Protein AF-A0A9X1PK17-F1 (afdb_monomer_lite)

Structure (mmCIF, N/CA/C/O backbone):
data_AF-A0A9X1PK17-F1
#
_entry.id   AF-A0A9X1PK17-F1
#
loop_
_atom_site.group_PDB
_atom_site.id
_atom_site.type_symbol
_atom_site.label_atom_id
_atom_site.label_alt_id
_atom_site.label_comp_id
_atom_site.label_asym_id
_atom_site.label_entity_id
_atom_site.label_seq_id
_atom_site.pdbx_PDB_ins_code
_atom_site.Cartn_x
_atom_site.Cartn_y
_atom_site.Cartn_z
_atom_site.occupancy
_atom_site.B_iso_or_equiv
_atom_site.auth_seq_id
_atom_site.auth_comp_id
_atom_site.auth_asym_id
_atom_site.auth_atom_id
_atom_site.pdbx_PDB_model_num
ATOM 1 N N . MET A 1 1 ? 54.484 -12.522 -67.555 1.00 38.59 1 MET A N 1
ATOM 2 C CA . MET A 1 1 ? 54.908 -11.445 -66.634 1.00 38.59 1 MET A CA 1
ATOM 3 C C . MET A 1 1 ? 53.703 -10.546 -66.376 1.00 38.59 1 MET A C 1
ATOM 5 O O . MET A 1 1 ? 53.163 -10.014 -67.332 1.00 38.59 1 MET A O 1
ATOM 9 N N . ARG A 1 2 ? 53.294 -10.435 -65.102 1.00 41.44 2 ARG A N 1
ATOM 10 C CA . ARG A 1 2 ? 52.302 -9.495 -64.529 1.00 41.44 2 ARG A CA 1
ATOM 11 C C . ARG A 1 2 ? 50.810 -9.744 -64.820 1.00 41.44 2 ARG A C 1
ATOM 13 O O . ARG A 1 2 ? 50.154 -9.023 -65.558 1.00 41.44 2 ARG A O 1
ATOM 20 N N . LEU A 1 3 ? 50.282 -10.727 -64.084 1.00 48.97 3 LEU A N 1
ATOM 21 C CA . LEU A 1 3 ? 49.018 -10.599 -63.343 1.00 48.97 3 LEU A CA 1
ATOM 22 C C . LEU A 1 3 ? 49.024 -9.281 -62.551 1.00 48.97 3 LEU A C 1
ATOM 24 O O . LEU A 1 3 ? 50.056 -8.990 -61.959 1.00 48.97 3 LEU A O 1
ATOM 28 N N . LEU A 1 4 ? 47.924 -8.522 -62.540 1.00 49.31 4 LEU A N 1
ATOM 29 C CA . LEU A 1 4 ? 47.438 -7.644 -61.452 1.00 49.31 4 LEU A CA 1
ATOM 30 C C . LEU A 1 4 ? 46.538 -6.549 -62.045 1.00 49.31 4 LEU A C 1
ATOM 32 O O . LEU A 1 4 ? 47.044 -5.572 -62.587 1.00 49.31 4 LEU A O 1
ATOM 36 N N . ARG A 1 5 ? 45.214 -6.699 -61.903 1.00 49.44 5 ARG A N 1
ATOM 37 C CA . ARG A 1 5 ? 44.233 -5.601 -61.729 1.00 49.44 5 ARG A CA 1
ATOM 38 C C . ARG A 1 5 ? 42.817 -6.171 -61.565 1.00 49.44 5 ARG A C 1
ATOM 40 O O . ARG A 1 5 ? 41.899 -5.854 -62.303 1.00 49.44 5 ARG A O 1
ATOM 47 N N . SER A 1 6 ? 42.643 -7.044 -60.578 1.00 51.50 6 SER A N 1
ATOM 48 C CA . SER A 1 6 ? 41.323 -7.396 -60.050 1.00 51.50 6 SER A CA 1
ATOM 49 C C . SER A 1 6 ? 41.447 -7.405 -58.534 1.00 51.50 6 SER A C 1
ATOM 51 O O . SER A 1 6 ? 41.879 -8.383 -57.939 1.00 51.50 6 SER A O 1
ATOM 53 N N . GLY A 1 7 ? 41.254 -6.240 -57.920 1.00 50.56 7 GLY A N 1
ATOM 54 C CA . GLY A 1 7 ? 41.521 -6.062 -56.491 1.00 50.56 7 GLY A CA 1
ATOM 55 C C . GLY A 1 7 ? 40.975 -4.769 -55.903 1.00 50.56 7 GLY A C 1
ATOM 56 O O . GLY A 1 7 ? 41.405 -4.372 -54.829 1.00 50.56 7 GLY A O 1
ATOM 57 N N . LEU A 1 8 ? 40.054 -4.092 -56.597 1.00 51.16 8 LEU A N 1
ATOM 58 C CA . LEU A 1 8 ? 39.498 -2.814 -56.146 1.00 51.16 8 LEU A CA 1
ATOM 59 C C . LEU A 1 8 ? 37.968 -2.847 -56.012 1.00 51.16 8 LEU A C 1
ATOM 61 O O . LEU A 1 8 ? 37.314 -1.843 -56.257 1.00 51.16 8 LEU A O 1
ATOM 65 N N . SER A 1 9 ? 37.384 -4.002 -55.673 1.00 54.53 9 SER A N 1
ATOM 66 C CA . SER A 1 9 ? 35.919 -4.120 -55.553 1.00 54.53 9 SER A CA 1
ATOM 67 C C . SER A 1 9 ? 35.414 -4.841 -54.301 1.00 54.53 9 SER A C 1
ATOM 69 O O . SER A 1 9 ? 34.212 -4.834 -54.064 1.00 54.53 9 SER A O 1
ATOM 71 N N . ILE A 1 10 ? 36.281 -5.442 -53.478 1.00 52.12 10 ILE A N 1
ATOM 72 C CA . ILE A 1 10 ? 35.832 -6.239 -52.317 1.00 52.12 10 ILE A CA 1
ATOM 73 C C . ILE A 1 10 ? 35.984 -5.463 -51.000 1.00 52.12 10 ILE A C 1
ATOM 75 O O . ILE A 1 10 ? 35.194 -5.641 -50.078 1.00 52.12 10 ILE A O 1
ATOM 79 N N . THR A 1 11 ? 36.925 -4.521 -50.919 1.00 51.84 11 THR A N 1
ATOM 80 C CA . THR A 1 11 ? 37.169 -3.738 -49.698 1.00 51.84 11 THR A CA 1
ATOM 81 C C . THR A 1 11 ? 36.087 -2.697 -49.405 1.00 51.84 11 THR A C 1
ATOM 83 O O . THR A 1 11 ? 35.891 -2.352 -48.247 1.00 51.84 11 THR A O 1
ATOM 86 N N . PHE A 1 12 ? 35.345 -2.227 -50.414 1.00 51.50 12 PHE A N 1
ATOM 87 C CA . PHE A 1 12 ? 34.280 -1.233 -50.215 1.00 51.50 12 PHE A CA 1
ATOM 88 C C . PHE A 1 12 ? 32.952 -1.860 -49.746 1.00 51.50 12 PHE A C 1
ATOM 90 O O . PHE A 1 12 ? 32.188 -1.227 -49.025 1.00 51.50 12 PHE A O 1
ATOM 97 N N . LEU A 1 13 ? 32.698 -3.129 -50.088 1.00 51.75 13 LEU A N 1
ATOM 98 C CA . LEU A 1 13 ? 31.483 -3.856 -49.691 1.00 51.75 13 LEU A CA 1
ATOM 99 C C . LEU A 1 13 ? 31.522 -4.362 -48.240 1.00 51.75 13 LEU A C 1
ATOM 101 O O . LEU A 1 13 ? 30.469 -4.530 -47.632 1.00 51.75 13 LEU A O 1
ATOM 105 N N . LEU A 1 14 ? 32.709 -4.552 -47.654 1.00 50.72 14 LEU A N 1
ATOM 106 C CA . LEU A 1 14 ? 32.841 -4.974 -46.252 1.00 50.72 14 LEU A CA 1
ATOM 107 C C . LEU A 1 14 ? 32.610 -3.846 -45.234 1.00 50.72 14 LEU A C 1
ATOM 109 O O . LEU A 1 14 ? 32.249 -4.129 -44.095 1.00 50.72 14 LEU A O 1
ATOM 113 N N . PHE A 1 15 ? 32.767 -2.578 -45.624 1.00 51.56 15 PHE A N 1
ATOM 114 C CA . PHE A 1 15 ? 32.555 -1.450 -44.707 1.00 51.56 15 PHE A CA 1
ATOM 115 C C . PHE A 1 15 ? 31.081 -1.046 -44.548 1.00 51.56 15 PHE A C 1
ATOM 117 O O . PHE A 1 15 ? 30.743 -0.364 -43.584 1.00 51.56 15 PHE A O 1
ATOM 124 N N . LEU A 1 16 ? 30.185 -1.494 -45.437 1.00 51.34 16 LEU A N 1
ATOM 125 C CA . LEU A 1 16 ? 28.765 -1.118 -45.401 1.00 51.34 16 LEU A CA 1
ATOM 126 C C . LEU A 1 16 ? 27.900 -2.012 -44.492 1.00 51.34 16 LEU A C 1
ATOM 128 O O . LEU A 1 16 ? 26.749 -1.682 -44.227 1.00 51.34 16 LEU A O 1
ATOM 132 N N . ALA A 1 17 ? 28.433 -3.133 -43.996 1.00 52.66 17 ALA A N 1
ATOM 133 C CA . ALA A 1 17 ? 27.668 -4.103 -43.205 1.00 52.66 17 ALA A CA 1
ATOM 134 C C . ALA A 1 17 ? 27.677 -3.838 -41.684 1.00 52.66 17 ALA A C 1
ATOM 136 O O . ALA A 1 17 ? 27.039 -4.572 -40.934 1.00 52.66 17 ALA A O 1
ATOM 137 N N . ILE A 1 18 ? 28.384 -2.805 -41.205 1.00 53.59 18 ILE A N 1
ATOM 138 C CA . ILE A 1 18 ? 28.581 -2.566 -39.759 1.00 53.59 18 ILE A CA 1
ATOM 139 C C . ILE A 1 18 ? 27.566 -1.552 -39.184 1.00 53.59 18 ILE A C 1
ATOM 141 O O . ILE A 1 18 ? 27.539 -1.308 -37.983 1.00 53.59 18 ILE A O 1
ATOM 145 N N . THR A 1 19 ? 26.673 -0.971 -39.992 1.00 52.75 19 THR A N 1
ATOM 146 C CA . THR A 1 19 ? 25.822 0.155 -39.548 1.00 52.75 19 THR A CA 1
ATOM 147 C C . THR A 1 19 ? 24.405 -0.209 -39.087 1.00 52.75 19 THR A C 1
ATOM 149 O O . THR A 1 19 ? 23.647 0.698 -38.761 1.00 52.75 19 THR A O 1
ATOM 152 N N . ILE A 1 20 ? 24.021 -1.492 -38.998 1.00 53.62 20 ILE A N 1
ATOM 153 C CA . ILE A 1 20 ? 22.619 -1.881 -38.702 1.00 53.62 20 ILE A CA 1
ATOM 154 C C . ILE A 1 20 ? 22.461 -2.772 -37.461 1.00 53.62 20 ILE A C 1
ATOM 156 O O . ILE A 1 20 ? 21.546 -3.584 -37.383 1.00 53.62 20 ILE A O 1
ATOM 160 N N . SER A 1 21 ? 23.313 -2.615 -36.446 1.00 51.59 21 SER A N 1
ATOM 161 C CA . SER A 1 21 ? 22.969 -3.094 -35.098 1.00 51.59 21 SER A CA 1
ATOM 162 C C . SER A 1 21 ? 22.536 -1.917 -34.229 1.00 51.59 21 SER A C 1
ATOM 164 O O . SER A 1 21 ? 23.127 -1.616 -33.194 1.00 51.59 21 SER A O 1
ATOM 166 N N . CYS A 1 22 ? 21.487 -1.219 -34.679 1.00 59.78 22 CYS A N 1
ATOM 167 C CA . CYS A 1 22 ? 20.660 -0.415 -33.790 1.00 59.78 22 CYS A CA 1
ATOM 168 C C . CYS A 1 22 ? 19.977 -1.385 -32.824 1.00 59.78 22 CYS A C 1
ATOM 170 O O . CYS A 1 22 ? 18.899 -1.908 -33.107 1.00 59.78 22 CYS A O 1
ATOM 172 N N . LYS A 1 23 ? 20.603 -1.645 -31.674 1.00 53.00 23 LYS A N 1
ATOM 173 C CA . LYS A 1 23 ? 19.838 -2.085 -30.511 1.00 53.00 23 LYS A CA 1
ATOM 174 C C . LYS A 1 23 ? 18.849 -0.958 -30.239 1.00 53.00 23 LYS A C 1
ATOM 176 O O . LYS A 1 23 ? 19.268 0.128 -29.859 1.00 53.00 23 LYS A O 1
ATOM 181 N N . LYS A 1 24 ? 17.569 -1.190 -30.544 1.00 50.91 24 LYS A N 1
ATOM 182 C CA . LYS A 1 24 ? 16.475 -0.310 -30.132 1.00 50.91 24 LYS A CA 1
ATOM 183 C C . LYS A 1 24 ? 16.677 -0.100 -28.631 1.00 50.91 24 LYS A C 1
ATOM 185 O O . LYS A 1 24 ? 16.678 -1.089 -27.894 1.00 50.91 24 LYS A O 1
ATOM 190 N N . ASP A 1 25 ? 16.964 1.131 -28.213 1.00 56.25 25 ASP A N 1
ATOM 191 C CA . ASP A 1 25 ? 17.042 1.454 -26.791 1.00 56.25 25 ASP A CA 1
ATOM 192 C C . ASP A 1 25 ? 15.774 0.908 -26.120 1.00 56.25 25 ASP A C 1
ATOM 194 O O . ASP A 1 25 ? 14.699 0.968 -26.738 1.00 56.25 25 ASP A O 1
ATOM 198 N N . PRO A 1 26 ? 15.873 0.299 -24.923 1.00 55.72 26 PRO A N 1
ATOM 199 C CA . PRO A 1 26 ? 14.695 -0.211 -24.242 1.00 55.72 26 PRO A CA 1
ATOM 200 C C . PRO A 1 26 ? 13.673 0.920 -24.157 1.00 55.72 26 PRO A C 1
ATOM 202 O O . PRO A 1 26 ? 13.995 2.022 -23.712 1.00 55.72 26 PRO A O 1
ATOM 205 N N . GLU A 1 27 ? 12.467 0.650 -24.655 1.00 59.00 27 GLU A N 1
ATOM 206 C CA . GLU A 1 27 ? 11.395 1.636 -24.719 1.00 59.00 27 GLU A CA 1
ATOM 207 C C . GLU A 1 27 ? 11.212 2.244 -23.314 1.00 59.00 27 GLU A C 1
ATOM 209 O O . GLU A 1 27 ? 11.103 1.496 -22.328 1.00 59.00 27 GLU A O 1
ATOM 214 N N . PRO A 1 28 ? 11.258 3.582 -23.181 1.00 57.41 28 PRO A N 1
ATOM 215 C CA . PRO A 1 28 ? 11.139 4.227 -21.883 1.00 57.41 28 PRO A CA 1
ATOM 216 C C . PRO A 1 28 ? 9.811 3.813 -21.242 1.00 57.41 28 PRO A C 1
ATOM 218 O O . PRO A 1 28 ? 8.757 3.923 -21.862 1.00 57.41 28 PRO A O 1
ATOM 221 N N . GLY A 1 29 ? 9.867 3.299 -20.011 1.00 60.84 29 GLY A N 1
ATOM 222 C CA . GLY A 1 29 ? 8.681 2.851 -19.274 1.00 60.84 29 GLY A CA 1
ATOM 223 C C . GLY A 1 29 ? 8.411 1.341 -19.269 1.00 60.84 29 GLY A C 1
ATOM 224 O O . GLY A 1 29 ? 7.549 0.906 -18.511 1.00 60.84 29 GLY A O 1
ATOM 225 N N . ILE A 1 30 ? 9.141 0.518 -20.037 1.00 70.50 30 ILE A N 1
ATOM 226 C CA . ILE A 1 30 ? 8.886 -0.941 -20.060 1.00 70.50 30 ILE A CA 1
ATOM 227 C C . ILE A 1 30 ? 9.223 -1.625 -18.728 1.00 70.50 30 ILE A C 1
ATOM 229 O O . ILE A 1 30 ? 8.528 -2.549 -18.334 1.00 70.50 30 ILE A O 1
ATOM 233 N N . ASN A 1 31 ? 10.262 -1.175 -18.021 1.00 84.19 31 ASN A N 1
ATOM 234 C CA . ASN A 1 31 ? 10.773 -1.854 -16.821 1.00 84.19 31 ASN A CA 1
ATOM 235 C C . ASN A 1 31 ? 10.532 -1.058 -15.526 1.00 84.19 31 ASN A C 1
ATOM 237 O O . ASN A 1 31 ? 11.318 -1.153 -14.582 1.00 84.19 31 ASN A O 1
ATOM 241 N N . CYS A 1 32 ? 9.496 -0.219 -15.483 1.00 87.44 32 CYS A N 1
ATOM 242 C CA . CYS A 1 32 ? 9.171 0.591 -14.310 1.00 87.44 32 CYS A CA 1
ATOM 243 C C . CYS A 1 32 ? 7.658 0.811 -14.157 1.00 87.44 32 CYS A C 1
ATOM 245 O O . CYS A 1 32 ? 6.863 0.454 -15.028 1.00 87.44 32 CYS A O 1
ATOM 247 N N . GLY A 1 33 ? 7.249 1.390 -13.028 1.00 89.75 33 GLY A N 1
ATOM 248 C CA . GLY A 1 33 ? 5.844 1.594 -12.698 1.00 89.75 33 GLY A CA 1
ATOM 249 C C . GLY A 1 33 ? 5.128 0.252 -12.560 1.00 89.75 33 GLY A C 1
ATOM 250 O O . GLY A 1 33 ? 5.633 -0.646 -11.897 1.00 89.75 33 GLY A O 1
ATOM 251 N N . CYS A 1 34 ? 3.976 0.096 -13.212 1.00 92.31 34 CYS A N 1
ATOM 252 C CA . CYS A 1 34 ? 3.196 -1.146 -13.152 1.00 92.31 34 CYS A CA 1
ATOM 253 C C . CYS A 1 34 ? 3.793 -2.323 -13.923 1.00 92.31 34 CYS A C 1
ATOM 255 O O . CYS A 1 34 ? 3.446 -3.465 -13.647 1.00 92.31 34 CYS A O 1
ATOM 257 N N . ASN A 1 35 ? 4.729 -2.048 -14.830 1.00 91.94 35 ASN A N 1
ATOM 258 C CA . ASN A 1 35 ? 5.516 -3.071 -15.514 1.00 91.94 35 ASN A CA 1
ATOM 259 C C . ASN A 1 35 ? 6.891 -3.267 -14.846 1.00 91.94 35 ASN A C 1
ATOM 261 O O . ASN A 1 35 ? 7.740 -3.998 -15.350 1.00 91.94 35 ASN A O 1
ATOM 265 N N . GLY A 1 36 ? 7.149 -2.568 -13.735 1.00 90.88 36 GLY A N 1
ATOM 266 C CA . GLY A 1 36 ? 8.405 -2.650 -13.005 1.00 90.88 36 GLY A CA 1
ATOM 267 C C . GLY A 1 36 ? 8.541 -3.961 -12.242 1.00 90.88 36 GLY A C 1
ATOM 268 O O . GLY A 1 36 ? 7.561 -4.519 -11.757 1.00 90.88 36 GLY A O 1
ATOM 269 N N . ALA A 1 37 ? 9.780 -4.424 -12.076 1.00 93.81 37 ALA A N 1
ATOM 270 C CA . ALA A 1 37 ? 10.054 -5.535 -11.174 1.00 93.81 37 ALA A CA 1
ATOM 271 C C . ALA A 1 37 ? 9.753 -5.128 -9.714 1.00 93.81 37 ALA A C 1
ATOM 273 O O . ALA A 1 37 ? 10.006 -3.967 -9.350 1.00 93.81 37 ALA A O 1
ATOM 274 N N . PRO A 1 38 ? 9.271 -6.056 -8.869 1.00 95.75 38 PRO A N 1
ATOM 275 C CA . PRO A 1 38 ? 9.189 -5.855 -7.427 1.00 95.75 38 PRO A CA 1
ATOM 276 C C . PRO A 1 38 ? 10.548 -5.474 -6.833 1.00 95.75 38 PRO A C 1
ATOM 278 O O . PRO A 1 38 ? 11.549 -6.132 -7.114 1.00 95.75 38 PRO A O 1
ATOM 281 N N . TYR A 1 39 ? 10.590 -4.442 -5.990 1.00 93.88 39 TYR A N 1
ATOM 282 C CA . TYR A 1 39 ? 11.787 -4.115 -5.196 1.00 93.88 39 TYR A CA 1
ATOM 283 C C . TYR A 1 39 ? 11.572 -4.271 -3.690 1.00 93.88 39 TYR A C 1
ATOM 285 O O . TYR A 1 39 ? 12.549 -4.342 -2.943 1.00 93.88 39 TYR A O 1
ATOM 293 N N . LYS A 1 40 ? 10.316 -4.320 -3.230 1.00 94.00 40 LYS A N 1
ATOM 294 C CA . LYS A 1 40 ? 9.981 -4.548 -1.824 1.00 94.00 40 LYS A CA 1
ATOM 295 C C . LYS A 1 40 ? 8.662 -5.298 -1.703 1.00 94.00 40 LYS A C 1
ATOM 297 O O . LYS A 1 40 ? 7.627 -4.794 -2.123 1.00 94.00 40 LYS A O 1
ATOM 302 N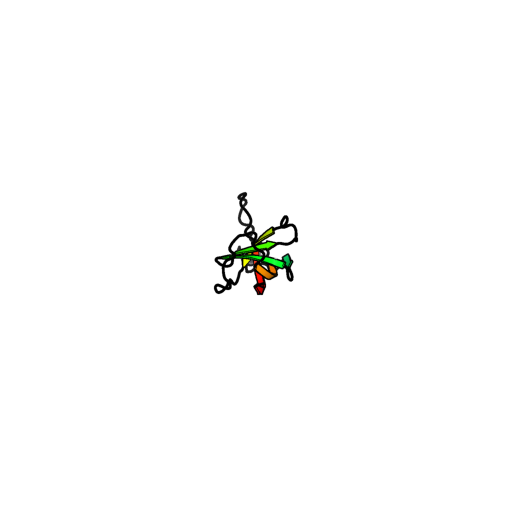 N . HIS A 1 41 ? 8.723 -6.468 -1.081 1.00 95.69 41 HIS A N 1
ATOM 303 C CA . HIS A 1 41 ? 7.549 -7.232 -0.682 1.00 95.69 41 HIS A CA 1
ATOM 304 C C . HIS A 1 41 ? 7.041 -6.749 0.681 1.00 95.69 41 HIS A C 1
ATOM 306 O O . HIS A 1 41 ? 7.842 -6.421 1.563 1.00 95.69 41 HIS A O 1
ATOM 312 N N . PHE A 1 42 ? 5.725 -6.726 0.869 1.00 93.69 42 PHE A N 1
ATOM 313 C CA . PHE A 1 42 ? 5.088 -6.458 2.153 1.00 93.69 42 PHE A CA 1
ATOM 314 C C . PHE A 1 42 ? 3.976 -7.472 2.422 1.00 93.69 42 PHE A C 1
ATOM 316 O O . PHE A 1 42 ? 3.196 -7.818 1.536 1.00 93.69 42 PHE A O 1
ATOM 323 N N . GLU A 1 43 ? 3.872 -7.915 3.673 1.00 95.62 43 GLU A N 1
ATOM 324 C CA . GLU A 1 43 ? 2.918 -8.943 4.082 1.00 95.62 43 GLU A CA 1
ATOM 325 C C . GLU A 1 43 ? 2.136 -8.498 5.317 1.00 95.62 43 GLU A C 1
ATOM 327 O O . GLU A 1 43 ? 2.710 -8.003 6.286 1.00 95.62 43 GLU A O 1
ATOM 332 N N . ASN A 1 44 ? 0.816 -8.695 5.276 1.00 94.88 44 ASN A N 1
ATOM 333 C CA . ASN A 1 44 ? -0.113 -8.373 6.359 1.00 94.88 44 ASN A CA 1
ATOM 334 C C . ASN A 1 44 ? 0.078 -6.964 6.960 1.00 94.88 44 ASN A C 1
ATOM 336 O O . ASN A 1 44 ? -0.089 -6.765 8.164 1.00 94.88 44 ASN A O 1
ATOM 340 N N . VAL A 1 45 ? 0.400 -5.980 6.118 1.00 94.56 45 VAL A N 1
ATOM 341 C CA . VAL A 1 45 ? 0.629 -4.597 6.548 1.00 94.56 45 VAL A CA 1
ATOM 342 C C . VAL A 1 45 ? -0.673 -3.821 6.604 1.00 94.56 45 VAL A C 1
ATOM 344 O O . VAL A 1 45 ? -1.560 -3.983 5.766 1.00 94.56 45 VAL A O 1
ATOM 347 N N . ASP A 1 46 ? -0.776 -2.937 7.585 1.00 96.12 46 ASP A N 1
ATOM 348 C CA . ASP A 1 46 ? -1.927 -2.056 7.710 1.00 96.12 46 ASP A CA 1
ATOM 349 C C . ASP A 1 46 ? -1.943 -1.011 6.601 1.00 96.12 46 ASP A C 1
ATOM 351 O O . ASP A 1 46 ? -0.897 -0.474 6.225 1.00 96.12 46 ASP A O 1
ATOM 355 N N . ALA A 1 47 ? -3.141 -0.648 6.146 1.00 95.94 47 ALA A N 1
ATOM 356 C CA . ALA A 1 47 ? -3.313 0.415 5.173 1.00 95.94 47 ALA A CA 1
ATOM 357 C C . ALA A 1 47 ? -4.610 1.218 5.331 1.00 95.94 47 ALA A C 1
ATOM 359 O O . ALA A 1 47 ? -5.608 0.748 5.885 1.00 95.94 47 ALA A O 1
ATOM 360 N N . SER A 1 48 ? -4.590 2.430 4.774 1.00 96.31 48 SER A N 1
ATOM 361 C CA . SER A 1 48 ? -5.776 3.240 4.466 1.00 96.31 48 SER A CA 1
ATOM 362 C C . SER A 1 48 ? -6.031 3.221 2.962 1.00 96.31 48 SER A C 1
ATOM 364 O O . SER A 1 48 ? -5.098 3.474 2.202 1.00 96.31 48 SER A O 1
ATOM 366 N N . HIS A 1 49 ? -7.279 3.037 2.521 1.00 96.50 49 HIS A N 1
ATOM 367 C CA . HIS A 1 49 ? -7.657 3.269 1.121 1.00 96.50 49 HIS A CA 1
ATOM 368 C C . HIS A 1 49 ? -8.107 4.724 0.954 1.00 96.50 49 HIS A C 1
ATOM 370 O O . HIS A 1 49 ? -9.105 5.148 1.533 1.00 96.50 49 HIS A O 1
ATOM 376 N N . VAL A 1 50 ? -7.381 5.516 0.169 1.00 94.50 50 VAL A N 1
ATOM 377 C CA . VAL A 1 50 ? -7.632 6.960 -0.007 1.00 94.50 50 VAL A CA 1
ATOM 378 C C . VAL A 1 50 ? -8.586 7.242 -1.182 1.00 94.50 50 VAL A C 1
ATOM 380 O O . VAL A 1 50 ? -9.056 8.373 -1.351 1.00 94.50 50 VAL A O 1
ATOM 383 N N . GLY A 1 51 ? -8.955 6.202 -1.934 1.00 92.94 51 GLY A N 1
ATOM 384 C CA . GLY A 1 51 ? -9.806 6.258 -3.122 1.00 92.94 51 GLY A CA 1
ATOM 385 C C . GLY A 1 51 ? -9.000 6.126 -4.413 1.00 92.94 51 GLY A C 1
ATOM 386 O O . GLY A 1 51 ? -7.795 6.374 -4.430 1.00 92.94 51 GLY A O 1
ATOM 387 N N . SER A 1 52 ? -9.667 5.738 -5.501 1.00 90.50 52 SER A N 1
ATOM 388 C CA . SER A 1 52 ? -9.063 5.583 -6.837 1.00 90.50 52 SER A CA 1
ATOM 389 C C . SER A 1 52 ? -7.808 4.698 -6.853 1.00 90.50 52 SER A C 1
ATOM 391 O O . SER A 1 52 ? -6.850 5.003 -7.558 1.00 90.50 52 SER A O 1
ATOM 393 N N . GLY A 1 53 ? -7.773 3.649 -6.023 1.00 93.00 53 GLY A N 1
ATOM 394 C CA . GLY A 1 53 ? -6.625 2.744 -5.927 1.00 93.00 53 GLY A CA 1
ATOM 395 C C . GLY A 1 53 ? -5.399 3.328 -5.219 1.00 93.00 53 GLY A C 1
ATOM 396 O O . GLY A 1 53 ? -4.326 2.737 -5.301 1.00 93.00 53 GLY A O 1
ATOM 397 N N . ASN A 1 54 ? -5.529 4.469 -4.535 1.00 94.56 54 ASN A N 1
ATOM 398 C CA . ASN A 1 54 ? -4.460 5.064 -3.734 1.00 94.56 54 ASN A CA 1
ATOM 399 C C . ASN A 1 54 ? -4.505 4.525 -2.306 1.00 94.56 54 ASN A C 1
ATOM 401 O O . ASN A 1 54 ? -5.573 4.490 -1.686 1.00 94.56 54 ASN A O 1
ATOM 405 N N . TYR A 1 55 ? -3.343 4.193 -1.755 1.00 95.25 55 TYR A N 1
ATOM 406 C CA . TYR A 1 55 ? -3.215 3.643 -0.414 1.00 95.25 55 TYR A CA 1
ATOM 407 C C . TYR A 1 55 ? -2.107 4.329 0.377 1.00 95.25 55 TYR A C 1
ATOM 409 O O . TYR A 1 55 ? -1.088 4.748 -0.172 1.00 95.25 55 TYR A O 1
ATOM 417 N N . VAL A 1 56 ? -2.321 4.413 1.688 1.00 94.88 56 VAL A N 1
ATOM 418 C CA . VAL A 1 56 ? -1.269 4.705 2.667 1.00 94.88 56 VAL A CA 1
ATOM 419 C C . VAL A 1 56 ? -0.936 3.400 3.361 1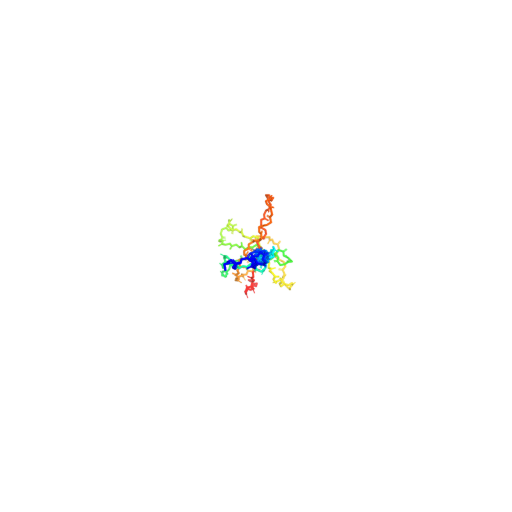.00 94.88 56 VAL A C 1
ATOM 421 O O . VAL A 1 56 ? -1.794 2.867 4.057 1.00 94.88 56 VAL A O 1
ATOM 424 N N . ILE A 1 57 ? 0.276 2.891 3.166 1.00 94.38 57 ILE A N 1
ATOM 425 C CA . ILE A 1 57 ? 0.775 1.670 3.802 1.00 94.38 57 ILE A CA 1
ATOM 426 C C . ILE A 1 57 ? 1.546 2.068 5.057 1.00 94.38 57 ILE A C 1
ATOM 428 O O . ILE A 1 57 ? 2.422 2.931 4.993 1.00 94.38 57 ILE A O 1
ATOM 432 N N . PHE A 1 58 ? 1.232 1.453 6.194 1.00 93.31 58 PHE A N 1
ATOM 433 C CA . PHE A 1 58 ? 1.917 1.696 7.462 1.00 93.31 58 PHE A CA 1
ATOM 434 C C . PHE A 1 58 ? 2.917 0.574 7.722 1.00 93.31 58 PHE A C 1
ATOM 436 O O . PHE A 1 58 ? 2.543 -0.511 8.165 1.00 93.31 58 PHE A O 1
ATOM 443 N N . GLU A 1 59 ? 4.195 0.845 7.469 1.00 83.44 59 GLU A N 1
ATOM 444 C CA . GLU A 1 59 ? 5.255 -0.159 7.629 1.00 83.44 59 GLU A CA 1
ATOM 445 C C . GLU A 1 59 ? 5.559 -0.456 9.101 1.00 83.44 59 GLU A C 1
ATOM 447 O O . GLU A 1 59 ? 6.039 -1.533 9.443 1.00 83.44 59 GLU A O 1
ATOM 452 N N . THR A 1 60 ? 5.264 0.503 9.980 1.00 78.94 60 THR A N 1
ATOM 453 C CA . THR A 1 60 ? 5.465 0.395 11.424 1.00 78.94 60 THR A CA 1
ATOM 454 C C . THR A 1 60 ? 4.178 0.701 12.198 1.00 78.94 60 THR A C 1
ATOM 456 O O . THR A 1 60 ? 3.259 1.394 11.731 1.00 78.94 60 THR A O 1
ATOM 459 N N . ALA A 1 61 ? 4.082 0.177 13.422 1.00 73.25 61 ALA A N 1
ATOM 460 C CA . ALA A 1 61 ? 2.917 0.373 14.289 1.00 73.25 61 ALA A CA 1
ATOM 461 C C . ALA A 1 61 ? 2.757 1.836 14.755 1.00 73.25 61 ALA A C 1
ATOM 463 O O . ALA A 1 61 ? 1.639 2.337 14.874 1.00 73.25 61 ALA A O 1
ATOM 464 N N . ASP A 1 62 ? 3.864 2.553 14.934 1.00 69.56 62 ASP A N 1
ATOM 465 C CA . ASP A 1 62 ? 3.939 3.937 15.423 1.00 69.56 62 ASP A CA 1
ATOM 466 C C . ASP A 1 62 ? 3.601 5.000 14.357 1.00 69.56 62 ASP A C 1
ATOM 468 O O . ASP A 1 62 ? 3.627 6.199 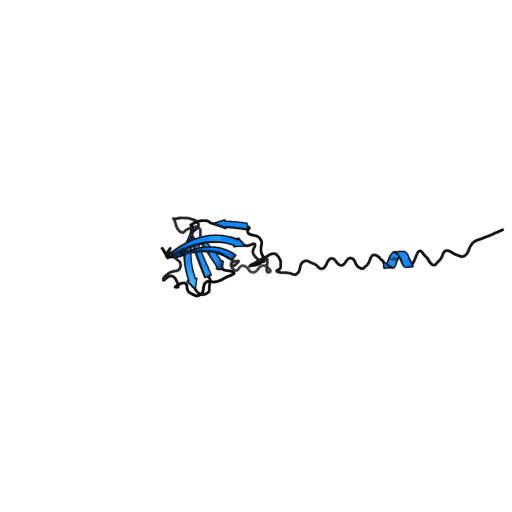14.625 1.00 69.56 62 ASP A O 1
ATOM 472 N N . THR A 1 63 ? 3.187 4.579 13.158 1.00 67.00 63 THR A N 1
ATOM 473 C CA . THR A 1 63 ? 2.750 5.440 12.043 1.00 67.00 63 THR A CA 1
ATOM 474 C C . THR A 1 63 ? 3.828 6.383 11.489 1.00 67.00 63 THR A C 1
ATOM 476 O O . THR A 1 63 ? 3.498 7.247 10.67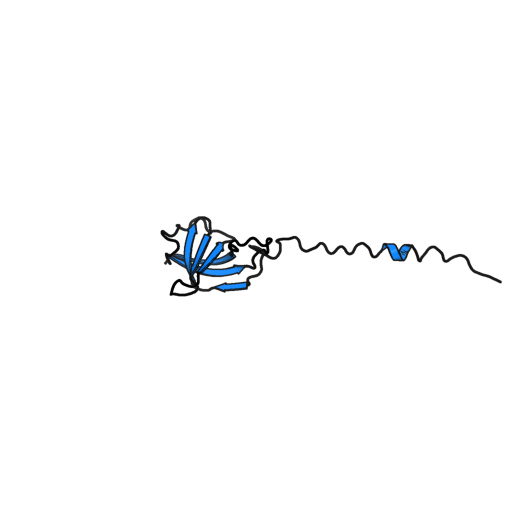8 1.00 67.00 63 THR A O 1
ATOM 479 N N . THR A 1 64 ? 5.086 6.259 11.908 1.00 71.19 64 THR A N 1
ATOM 480 C CA . THR A 1 64 ? 6.183 7.144 11.485 1.00 71.19 64 THR A CA 1
ATOM 481 C C . THR A 1 64 ? 6.697 6.783 10.093 1.00 71.19 64 THR A C 1
ATOM 483 O O . THR A 1 64 ? 6.941 7.685 9.293 1.00 71.19 64 THR A O 1
ATOM 486 N N . SER A 1 65 ? 6.774 5.489 9.763 1.00 82.56 65 SER A N 1
ATOM 487 C CA . SER A 1 65 ? 7.068 5.022 8.406 1.00 82.56 65 SER A CA 1
ATOM 488 C C . SER A 1 65 ? 5.776 4.758 7.636 1.00 82.56 65 SER A C 1
ATOM 490 O O . SER A 1 65 ? 4.974 3.892 8.010 1.00 82.56 65 SER A O 1
ATOM 492 N N . ARG A 1 66 ? 5.555 5.530 6.566 1.00 87.62 66 ARG A N 1
ATOM 493 C CA . ARG A 1 66 ? 4.416 5.362 5.662 1.00 87.62 66 ARG A CA 1
ATOM 494 C C . ARG A 1 66 ? 4.850 5.481 4.217 1.00 87.62 66 ARG A C 1
ATOM 496 O O . ARG A 1 66 ? 5.647 6.351 3.877 1.00 87.62 66 ARG A O 1
ATOM 503 N N . VAL A 1 67 ? 4.226 4.673 3.376 1.00 90.69 67 VAL A N 1
ATOM 504 C CA . VAL A 1 67 ? 4.393 4.723 1.928 1.00 90.69 67 VAL A CA 1
ATOM 505 C C . VAL A 1 67 ? 3.065 5.101 1.291 1.00 90.69 67 VAL A C 1
ATOM 507 O O . VAL A 1 67 ? 2.022 4.536 1.623 1.00 90.69 67 VAL A O 1
ATOM 510 N N . PHE A 1 68 ? 3.106 6.069 0.378 1.00 92.19 68 PHE A N 1
ATOM 511 C CA . PHE A 1 68 ? 1.985 6.369 -0.505 1.00 92.19 68 PHE A CA 1
ATOM 512 C C . PHE A 1 68 ? 2.177 5.591 -1.800 1.00 92.19 68 PHE A C 1
ATOM 514 O O . PHE A 1 68 ? 3.126 5.848 -2.540 1.00 92.19 68 PHE A O 1
ATOM 521 N N . ALA A 1 69 ? 1.269 4.657 -2.065 1.00 93.44 69 ALA A N 1
ATOM 522 C CA . ALA A 1 69 ? 1.340 3.792 -3.231 1.00 93.44 69 ALA A CA 1
ATOM 523 C C . ALA A 1 69 ? 0.009 3.750 -3.983 1.00 93.44 69 ALA A C 1
ATOM 525 O O . ALA A 1 69 ? -1.071 3.890 -3.400 1.00 93.44 69 ALA A O 1
ATOM 526 N N . VAL A 1 70 ? 0.091 3.528 -5.290 1.00 95.00 70 VAL A N 1
ATOM 527 C CA . VAL A 1 70 ? -1.062 3.365 -6.177 1.00 95.00 70 VAL A CA 1
ATOM 528 C C . VAL A 1 70 ? -1.067 1.949 -6.722 1.00 95.00 70 VAL A C 1
ATOM 530 O O . VAL A 1 70 ? -0.087 1.513 -7.331 1.00 95.00 70 VAL A O 1
ATOM 533 N N . ALA A 1 71 ? -2.176 1.243 -6.512 1.00 96.25 71 ALA A N 1
ATOM 534 C CA . ALA A 1 71 ? -2.389 -0.079 -7.078 1.00 96.25 71 ALA A CA 1
ATOM 535 C C . ALA A 1 71 ? -2.405 -0.003 -8.608 1.00 96.25 71 ALA A C 1
ATOM 537 O O . ALA A 1 71 ? -3.041 0.880 -9.186 1.00 96.25 71 ALA A O 1
ATOM 538 N N . CYS A 1 72 ? -1.712 -0.932 -9.253 1.00 95.19 72 CYS A N 1
ATOM 539 C CA . CYS A 1 72 ? -1.753 -1.082 -10.704 1.00 95.19 72 CYS A CA 1
ATOM 540 C C . CYS A 1 72 ? -3.115 -1.574 -11.182 1.00 95.19 72 CYS A C 1
ATOM 542 O O . CYS A 1 72 ? -3.663 -1.016 -12.129 1.00 95.19 72 CYS A O 1
ATOM 544 N N . ASP A 1 73 ? -3.694 -2.510 -10.434 1.00 93.94 73 ASP A N 1
ATOM 545 C CA . ASP A 1 73 ? -5.060 -2.981 -10.611 1.00 93.94 73 ASP A CA 1
ATOM 546 C C . ASP A 1 73 ? -5.889 -2.546 -9.401 1.00 93.94 73 ASP A C 1
ATOM 548 O O . ASP A 1 73 ? -5.854 -3.147 -8.325 1.00 93.94 73 ASP A O 1
ATOM 552 N N . ALA A 1 74 ? -6.586 -1.421 -9.547 1.00 88.38 74 ALA A N 1
ATOM 553 C CA . ALA A 1 74 ? -7.392 -0.858 -8.476 1.00 88.38 74 ALA A CA 1
ATOM 554 C C . ALA A 1 74 ? -8.737 -1.587 -8.355 1.00 88.38 74 ALA A C 1
ATOM 556 O O . ALA A 1 74 ? -9.563 -1.532 -9.267 1.00 88.38 74 ALA A O 1
ATOM 557 N N . ASP A 1 75 ? -9.002 -2.183 -7.193 1.00 87.25 75 ASP A N 1
ATOM 558 C CA . ASP A 1 75 ? -10.351 -2.618 -6.838 1.00 87.25 75 ASP A CA 1
ATOM 559 C C . ASP A 1 75 ? -11.220 -1.393 -6.507 1.00 87.25 75 ASP A C 1
ATOM 561 O O . ASP A 1 75 ? -11.056 -0.724 -5.482 1.00 87.25 75 ASP A O 1
ATOM 565 N N . THR A 1 76 ? -12.147 -1.082 -7.411 1.00 83.94 76 THR A N 1
ATOM 566 C CA . THR A 1 76 ? -13.044 0.076 -7.312 1.00 83.94 76 THR A CA 1
ATOM 567 C C . THR A 1 76 ? -14.211 -0.143 -6.348 1.00 83.94 76 THR A C 1
ATOM 569 O O . THR A 1 76 ? -14.938 0.806 -6.054 1.00 83.94 76 THR A O 1
ATOM 572 N N . THR A 1 77 ? -14.391 -1.359 -5.826 1.00 90.12 77 THR A N 1
ATOM 573 C CA . THR A 1 77 ? -15.476 -1.692 -4.889 1.00 90.12 77 THR A CA 1
ATOM 574 C C . THR A 1 77 ? -15.146 -1.329 -3.440 1.00 90.12 77 THR A C 1
ATOM 576 O O . THR A 1 77 ? -16.035 -1.256 -2.589 1.00 90.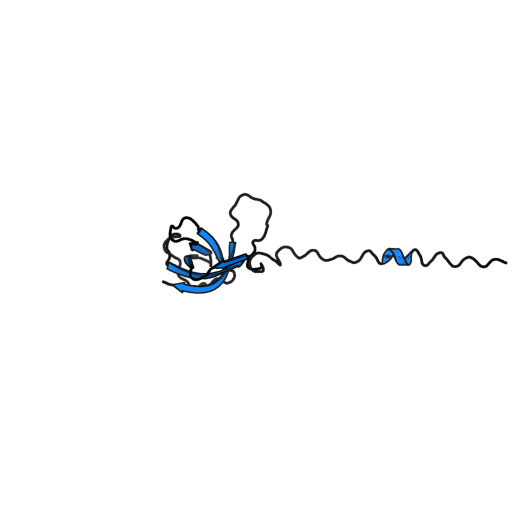12 77 THR A O 1
ATOM 579 N N . LEU A 1 78 ? -13.874 -1.057 -3.144 1.00 92.50 78 LEU A N 1
ATOM 580 C CA . LEU A 1 78 ? -13.411 -0.792 -1.790 1.00 92.50 78 LEU A CA 1
ATOM 581 C C . LEU A 1 78 ? -13.836 0.588 -1.301 1.00 92.50 78 LEU A C 1
ATOM 583 O O . LEU A 1 78 ? -13.555 1.622 -1.911 1.00 92.50 78 LEU A O 1
ATOM 587 N N . ALA A 1 79 ? -14.439 0.615 -0.114 1.00 95.19 79 ALA A N 1
ATOM 588 C CA . ALA A 1 79 ? -14.806 1.860 0.538 1.00 95.19 79 ALA A CA 1
ATOM 589 C C . ALA A 1 79 ? -13.557 2.689 0.871 1.00 95.19 79 ALA A C 1
ATOM 591 O O . ALA A 1 79 ? -12.544 2.177 1.353 1.00 95.19 79 ALA A O 1
ATOM 592 N N . LYS A 1 80 ? -13.633 3.996 0.644 1.00 96.69 80 LYS A N 1
ATOM 593 C CA . LYS A 1 80 ? -12.594 4.925 1.084 1.00 96.69 80 LYS A CA 1
ATOM 594 C C . LYS A 1 80 ? -12.549 4.976 2.617 1.00 96.69 80 LYS A C 1
ATOM 596 O O . LYS A 1 80 ? -13.589 5.075 3.268 1.00 96.69 80 LYS A O 1
ATOM 601 N N . SER A 1 81 ? -11.347 4.956 3.180 1.00 96.69 81 SER A N 1
ATOM 602 C CA . SER A 1 81 ? -11.097 5.182 4.602 1.00 96.69 81 SER A CA 1
ATOM 603 C C . SER A 1 81 ? -11.490 6.610 5.013 1.00 96.69 81 SER A C 1
ATOM 605 O O . SER A 1 81 ? -11.238 7.558 4.262 1.00 96.69 81 SER A O 1
ATOM 607 N N . PRO A 1 82 ? -12.053 6.820 6.218 1.00 95.44 82 PRO A N 1
ATOM 608 C CA . PRO A 1 82 ? -12.497 8.141 6.663 1.00 95.44 82 PRO A CA 1
ATOM 609 C C . PRO A 1 82 ? -11.331 9.116 6.887 1.00 95.44 82 PRO A C 1
ATOM 611 O O . PRO A 1 82 ? -11.517 10.328 6.782 1.00 95.44 82 PRO A O 1
ATOM 614 N N . LYS A 1 83 ? -10.127 8.609 7.190 1.00 94.44 83 LYS A N 1
ATOM 615 C CA . LYS A 1 83 ? -8.890 9.391 7.329 1.00 94.44 83 LYS A CA 1
ATOM 616 C C . LYS A 1 83 ? -7.718 8.638 6.698 1.00 94.44 83 LYS A C 1
ATOM 618 O O . LYS A 1 83 ? -7.707 7.413 6.669 1.00 94.44 83 LYS A O 1
ATOM 623 N N . THR A 1 84 ? -6.688 9.368 6.272 1.00 91.56 84 THR A N 1
ATOM 624 C CA . THR A 1 84 ? -5.421 8.797 5.765 1.00 91.56 84 THR A CA 1
ATOM 625 C C . THR A 1 84 ? -4.566 8.140 6.851 1.00 91.56 84 THR A C 1
ATOM 627 O O . THR A 1 84 ? -3.528 7.563 6.554 1.00 91.56 84 THR A O 1
ATOM 630 N N . THR A 1 85 ? -4.965 8.269 8.118 1.00 92.12 85 THR A N 1
ATOM 631 C CA . THR A 1 85 ? -4.357 7.603 9.276 1.00 92.12 85 THR A CA 1
ATOM 632 C C . THR A 1 85 ? -5.130 6.357 9.715 1.00 92.12 85 THR A C 1
ATOM 634 O O . THR A 1 85 ? -4.699 5.681 10.647 1.00 92.12 85 THR A O 1
ATOM 637 N N . SER A 1 86 ? -6.280 6.062 9.097 1.00 94.12 86 SER A N 1
ATOM 638 C CA . SER A 1 86 ? -7.126 4.928 9.475 1.00 94.12 86 SER A CA 1
ATOM 639 C C . SER A 1 86 ? -6.534 3.607 8.988 1.00 94.12 86 SER A C 1
ATOM 641 O O . SER A 1 86 ? -6.243 3.449 7.810 1.00 94.12 86 SER A O 1
ATOM 643 N N . ARG A 1 87 ? -6.389 2.620 9.866 1.00 94.00 87 ARG A N 1
ATOM 644 C CA . ARG A 1 87 ? -5.803 1.308 9.537 1.00 94.00 87 ARG A CA 1
ATOM 645 C C . ARG A 1 87 ? -6.897 0.287 9.203 1.00 94.00 87 ARG A C 1
ATOM 647 O O . ARG A 1 87 ? -6.960 -0.764 9.832 1.00 94.00 87 ARG A O 1
ATOM 654 N N . ASP A 1 88 ? -7.791 0.640 8.279 1.00 96.81 88 ASP A N 1
ATOM 655 C CA . ASP A 1 88 ? -9.027 -0.116 7.995 1.00 96.81 88 ASP A CA 1
ATOM 656 C C . ASP A 1 88 ? -8.799 -1.349 7.113 1.00 96.81 88 ASP A C 1
ATOM 658 O O . ASP A 1 88 ? -9.677 -2.205 7.008 1.00 96.81 88 ASP A O 1
ATOM 662 N N . TYR A 1 89 ? -7.642 -1.427 6.456 1.00 96.75 89 TYR A N 1
ATOM 663 C CA . TYR A 1 89 ? -7.291 -2.508 5.546 1.00 96.75 89 TYR A CA 1
ATOM 664 C C . TYR A 1 89 ? -5.998 -3.191 5.972 1.00 96.75 89 TYR A C 1
ATOM 666 O O . TYR A 1 89 ? -5.146 -2.592 6.629 1.00 96.75 89 TYR A O 1
ATOM 674 N N . VAL A 1 90 ? -5.859 -4.450 5.565 1.00 96.12 90 VAL A N 1
ATOM 675 C CA . VAL A 1 90 ? -4.615 -5.218 5.630 1.00 96.12 90 VAL A CA 1
ATOM 676 C C . VAL A 1 90 ? -4.257 -5.657 4.219 1.00 96.12 90 VAL A C 1
ATOM 678 O O . VAL A 1 90 ? -5.089 -6.270 3.543 1.00 96.12 90 VAL A O 1
ATOM 681 N N . LEU A 1 91 ? -3.037 -5.341 3.789 1.00 95.81 91 LEU A N 1
ATOM 682 C CA . LEU A 1 91 ? -2.531 -5.606 2.446 1.00 95.81 91 LEU A CA 1
ATOM 683 C C . LEU A 1 91 ? -1.391 -6.619 2.464 1.00 95.81 91 LEU A C 1
ATOM 685 O O . LEU A 1 91 ? -0.624 -6.722 3.419 1.00 95.81 91 LEU A O 1
ATOM 689 N N . THR A 1 92 ? -1.265 -7.355 1.371 1.00 96.19 92 THR A N 1
ATOM 690 C CA . THR A 1 92 ? -0.080 -8.140 1.012 1.00 96.19 92 THR A CA 1
ATOM 691 C C . THR A 1 92 ? 0.186 -7.928 -0.467 1.00 96.19 92 THR A C 1
ATOM 693 O O . THR A 1 92 ? -0.762 -7.926 -1.257 1.00 96.19 92 THR A O 1
ATOM 696 N N . GLY A 1 93 ? 1.443 -7.725 -0.840 1.00 96.62 93 GLY A N 1
ATOM 697 C CA . GLY A 1 93 ? 1.798 -7.374 -2.206 1.00 96.62 93 GLY A CA 1
ATOM 698 C C . GLY A 1 93 ? 3.221 -6.857 -2.336 1.00 96.62 93 GLY A C 1
ATOM 699 O O . GLY A 1 93 ? 4.069 -7.087 -1.473 1.00 96.62 93 GLY A O 1
ATOM 700 N N . ASP A 1 94 ? 3.463 -6.148 -3.431 1.00 97.12 94 ASP A N 1
ATOM 701 C CA . ASP A 1 94 ? 4.792 -5.722 -3.845 1.00 97.12 94 ASP A CA 1
ATOM 702 C C . ASP A 1 94 ? 4.797 -4.262 -4.285 1.00 97.12 94 ASP A C 1
ATOM 704 O O . ASP A 1 94 ? 3.952 -3.837 -5.074 1.00 97.12 94 ASP A O 1
ATOM 708 N N . LEU A 1 95 ? 5.792 -3.504 -3.829 1.00 95.00 95 LEU A N 1
ATOM 709 C CA . LEU A 1 95 ? 6.151 -2.210 -4.400 1.00 95.00 95 LEU A CA 1
ATOM 710 C C . LEU A 1 95 ? 7.031 -2.430 -5.634 1.00 95.00 95 LEU A C 1
ATOM 712 O O . LEU A 1 95 ? 7.968 -3.238 -5.620 1.00 95.00 95 LEU A O 1
ATOM 716 N N . LEU A 1 96 ? 6.719 -1.706 -6.706 1.00 94.69 96 LEU A N 1
ATOM 717 C CA . LEU A 1 96 ? 7.280 -1.908 -8.039 1.00 94.69 96 LEU A CA 1
ATOM 718 C C . LEU A 1 96 ? 8.246 -0.791 -8.413 1.00 94.69 96 LEU A C 1
ATOM 720 O O . LEU A 1 96 ? 8.026 0.377 -8.091 1.00 94.69 96 LEU A O 1
ATOM 724 N N . THR A 1 97 ? 9.312 -1.162 -9.124 1.00 90.75 97 THR A N 1
ATOM 725 C CA . THR A 1 97 ? 10.418 -0.262 -9.476 1.00 90.75 97 THR A CA 1
ATOM 726 C C . THR A 1 97 ? 9.884 1.059 -10.051 1.00 90.75 97 THR A C 1
ATOM 728 O O . THR A 1 97 ? 9.236 1.040 -11.101 1.00 90.75 97 THR A O 1
ATOM 731 N N . PRO A 1 98 ? 10.128 2.217 -9.409 1.00 86.75 98 PRO A N 1
ATOM 732 C CA . PRO A 1 98 ? 9.544 3.478 -9.846 1.00 86.75 98 PRO A CA 1
ATOM 733 C C . PRO A 1 98 ? 10.147 3.929 -11.177 1.00 86.75 98 PRO A C 1
ATOM 735 O O . PRO A 1 98 ? 11.324 3.692 -11.466 1.00 86.75 98 PRO A O 1
ATOM 738 N N . CYS A 1 99 ? 9.352 4.622 -11.991 1.00 83.38 99 CYS A N 1
ATOM 739 C CA . CYS A 1 99 ? 9.881 5.267 -13.185 1.00 83.38 99 CYS A CA 1
ATOM 740 C C . CYS A 1 99 ? 10.730 6.475 -12.783 1.00 83.38 99 CYS A C 1
ATOM 742 O O . CYS A 1 99 ? 10.287 7.350 -12.038 1.00 83.38 99 CYS A O 1
ATOM 744 N N . ARG A 1 100 ? 11.977 6.520 -13.264 1.00 72.94 100 ARG A N 1
ATOM 745 C CA . ARG A 1 100 ? 12.830 7.706 -13.140 1.00 72.94 100 ARG A CA 1
ATOM 746 C C . ARG A 1 100 ? 12.388 8.734 -14.175 1.00 72.94 100 ARG A C 1
ATOM 748 O O . ARG A 1 100 ? 12.999 8.849 -15.231 1.00 72.94 100 ARG A O 1
ATOM 755 N N . GLU A 1 101 ? 11.319 9.460 -13.885 1.00 63.47 101 GLU A N 1
ATOM 756 C CA . GLU A 1 101 ? 11.039 10.700 -14.605 1.00 63.47 101 GLU A CA 1
ATOM 757 C C . GLU A 1 101 ? 11.904 11.822 -14.021 1.00 63.47 101 GLU A C 1
ATOM 759 O O . GLU A 1 101 ? 12.237 11.821 -12.833 1.00 63.47 101 GLU A O 1
ATOM 764 N N . PHE A 1 102 ? 12.376 12.709 -14.896 1.00 47.16 102 PHE A N 1
ATOM 765 C CA . PHE A 1 102 ? 13.388 13.717 -14.596 1.00 47.16 102 PHE A CA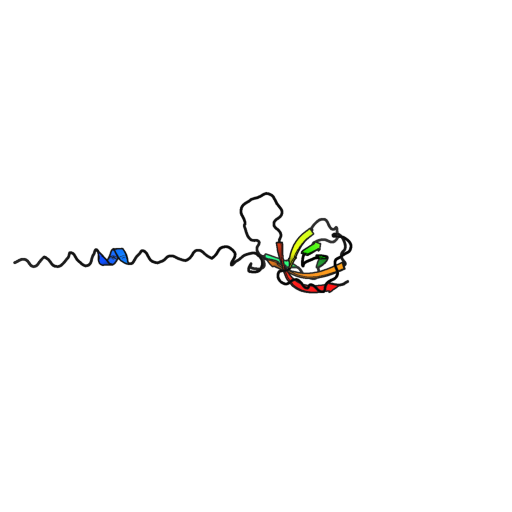 1
ATOM 766 C C . PHE A 1 102 ? 13.065 14.504 -13.319 1.00 47.16 102 PHE A C 1
ATOM 768 O O . PHE A 1 102 ? 11.944 14.960 -13.109 1.00 47.16 102 PHE A O 1
ATOM 775 N N . GLN A 1 103 ? 14.104 14.661 -12.498 1.00 47.12 103 GLN A N 1
ATOM 776 C CA . GLN A 1 103 ? 14.144 15.381 -11.230 1.00 47.12 103 GLN A CA 1
ATOM 777 C C . GLN A 1 103 ? 13.278 16.648 -11.227 1.00 47.12 103 GLN A C 1
ATOM 779 O O . GLN A 1 103 ? 13.705 17.721 -11.644 1.00 47.12 103 GLN A O 1
ATOM 784 N N . THR A 1 104 ? 12.095 16.552 -10.639 1.00 45.53 104 THR A N 1
ATOM 785 C CA . THR A 1 104 ? 11.534 17.663 -9.875 1.00 45.53 104 THR A CA 1
ATOM 786 C C . THR A 1 104 ? 11.268 17.131 -8.475 1.00 45.53 104 THR A C 1
ATOM 788 O O . THR A 1 104 ? 10.931 15.964 -8.305 1.00 45.53 104 THR A O 1
ATOM 791 N N . MET A 1 105 ? 11.549 17.947 -7.462 1.00 46.75 105 MET A N 1
ATOM 792 C CA . MET A 1 105 ? 11.505 17.632 -6.029 1.00 46.75 105 MET A CA 1
ATOM 793 C C . MET A 1 105 ? 10.088 17.316 -5.506 1.00 46.75 105 MET A C 1
ATOM 795 O O . MET A 1 105 ? 9.638 17.899 -4.521 1.00 46.75 105 MET A O 1
ATOM 799 N N . MET A 1 106 ? 9.339 16.442 -6.168 1.00 46.75 106 MET A N 1
ATOM 800 C CA . MET A 1 106 ? 7.968 16.116 -5.809 1.00 46.75 106 MET A CA 1
ATOM 801 C C . MET A 1 106 ? 7.815 14.601 -5.771 1.00 46.75 106 MET A C 1
ATOM 803 O O . MET A 1 106 ? 8.020 13.932 -6.776 1.00 46.75 106 MET A O 1
ATOM 807 N N . TYR A 1 107 ? 7.540 14.098 -4.562 1.00 54.22 107 TYR A N 1
ATOM 808 C CA . TYR A 1 107 ? 7.128 12.738 -4.197 1.00 54.22 107 TYR A CA 1
ATOM 809 C C . TYR A 1 107 ? 7.037 11.748 -5.370 1.00 54.22 107 TYR A C 1
ATOM 811 O O . TYR A 1 107 ? 6.093 11.801 -6.159 1.00 54.22 107 TYR A O 1
ATOM 819 N N . GLN A 1 108 ? 7.980 10.802 -5.445 1.00 63.75 108 GLN A N 1
ATOM 820 C CA . GLN A 1 108 ? 7.802 9.629 -6.298 1.00 63.75 108 GLN A CA 1
ATOM 821 C C . GLN A 1 108 ? 6.582 8.860 -5.788 1.00 63.75 108 GLN A C 1
ATOM 823 O O . GLN A 1 108 ? 6.597 8.319 -4.686 1.00 63.75 108 GLN A O 1
ATOM 828 N N . ILE A 1 109 ? 5.505 8.865 -6.572 1.00 76.06 109 ILE A N 1
ATOM 829 C CA . ILE A 1 109 ? 4.323 8.058 -6.282 1.00 76.06 109 ILE A CA 1
ATOM 830 C C . ILE A 1 109 ? 4.691 6.609 -6.588 1.00 76.06 109 ILE A C 1
ATOM 832 O O . ILE A 1 109 ? 4.937 6.257 -7.746 1.00 76.06 109 ILE A O 1
ATOM 836 N N . GLU A 1 110 ? 4.744 5.775 -5.555 1.00 90.38 110 GLU A N 1
ATOM 837 C CA . GLU A 1 110 ? 5.087 4.370 -5.723 1.00 90.38 110 GLU A CA 1
ATOM 838 C C . GLU A 1 110 ? 3.937 3.615 -6.400 1.00 90.38 110 GLU A C 1
ATOM 840 O O . GLU A 1 110 ? 2.754 3.898 -6.188 1.00 90.38 110 GLU A O 1
ATOM 845 N N . ARG A 1 111 ? 4.280 2.652 -7.256 1.00 93.94 111 ARG A N 1
ATOM 846 C CA . ARG A 1 111 ? 3.313 1.720 -7.843 1.00 93.94 111 ARG A CA 1
ATOM 847 C C . ARG A 1 111 ? 3.377 0.408 -7.089 1.00 93.94 111 ARG A C 1
ATOM 849 O O . ARG A 1 111 ? 4.451 0.022 -6.633 1.00 93.94 111 ARG A O 1
ATOM 856 N N . MET A 1 112 ? 2.247 -0.277 -6.980 1.00 95.75 112 MET A N 1
ATOM 857 C CA . MET A 1 112 ? 2.198 -1.567 -6.306 1.00 95.75 112 MET A CA 1
ATOM 858 C C . MET A 1 112 ? 1.293 -2.577 -6.998 1.00 95.75 112 MET A C 1
ATOM 860 O O . MET A 1 112 ? 0.277 -2.219 -7.597 1.00 95.75 112 MET A O 1
ATOM 864 N N . SER A 1 113 ? 1.647 -3.846 -6.834 1.00 97.12 113 SER A N 1
ATOM 865 C CA . SER A 1 113 ? 0.761 -4.981 -7.066 1.00 97.12 113 SER A CA 1
ATOM 866 C C . SER A 1 113 ? 0.176 -5.425 -5.727 1.00 97.12 113 SER A C 1
ATOM 868 O O . SER A 1 113 ? 0.916 -5.586 -4.757 1.00 97.12 113 SER A O 1
ATOM 870 N N . ILE A 1 114 ? -1.144 -5.598 -5.656 1.00 96.50 114 ILE A N 1
ATOM 871 C CA . ILE A 1 114 ? -1.822 -6.116 -4.464 1.00 96.50 114 ILE A CA 1
ATOM 872 C C . ILE A 1 114 ? -2.171 -7.578 -4.724 1.00 96.50 114 ILE A C 1
ATOM 874 O O . ILE A 1 114 ? -2.979 -7.879 -5.597 1.00 96.50 114 ILE A O 1
ATOM 878 N N . THR A 1 115 ? -1.611 -8.475 -3.920 1.00 96.50 115 THR A N 1
ATOM 879 C CA . THR A 1 115 ? -1.952 -9.903 -3.947 1.00 96.50 115 THR A CA 1
ATOM 880 C C . THR A 1 115 ? -3.188 -10.180 -3.101 1.00 96.50 115 THR A C 1
ATOM 882 O O . THR A 1 115 ? -4.090 -10.898 -3.524 1.00 96.50 115 THR A O 1
ATOM 885 N N . THR A 1 116 ? -3.247 -9.584 -1.908 1.00 96.31 116 THR A N 1
ATOM 886 C CA . THR A 1 116 ? -4.369 -9.749 -0.980 1.00 96.31 116 THR A CA 1
ATOM 887 C C . THR A 1 116 ? -4.725 -8.414 -0.356 1.00 96.31 116 THR A C 1
ATOM 889 O O . THR A 1 116 ? -3.855 -7.685 0.123 1.00 96.31 116 THR A O 1
ATOM 892 N N . ILE A 1 117 ? -6.022 -8.134 -0.294 1.00 96.12 117 ILE A N 1
ATOM 893 C CA . ILE A 1 117 ? -6.591 -7.018 0.447 1.00 96.12 117 ILE A CA 1
ATOM 894 C C . ILE A 1 117 ? -7.785 -7.508 1.252 1.00 96.12 117 ILE A C 1
ATOM 896 O O . ILE A 1 117 ? -8.647 -8.226 0.748 1.00 96.12 117 ILE A O 1
ATOM 900 N N . ARG A 1 118 ? -7.837 -7.124 2.525 1.00 95.50 118 ARG A N 1
ATOM 901 C CA . ARG A 1 118 ? -8.998 -7.376 3.381 1.00 95.50 118 ARG A CA 1
ATOM 902 C C . ARG A 1 118 ? -9.309 -6.163 4.230 1.00 95.50 118 ARG A C 1
ATOM 904 O O . ARG A 1 118 ? -8.401 -5.475 4.695 1.00 95.50 118 ARG A O 1
ATOM 911 N N . LYS A 1 119 ? -10.597 -5.933 4.447 1.00 95.31 119 LYS A N 1
ATOM 912 C CA . LYS A 1 119 ? -11.075 -4.986 5.448 1.00 95.31 119 LYS A CA 1
ATOM 913 C C . LYS A 1 119 ? -10.910 -5.604 6.839 1.00 95.31 119 LYS A C 1
ATOM 915 O O . LYS A 1 119 ? -11.122 -6.809 6.989 1.00 95.31 119 LYS A O 1
ATOM 920 N N . LYS A 1 120 ? -10.492 -4.800 7.813 1.00 90.94 120 LYS A N 1
ATOM 921 C CA . LYS A 1 120 ? -10.468 -5.186 9.226 1.00 90.94 120 LYS A CA 1
ATOM 922 C C . LYS A 1 120 ? -11.856 -5.165 9.854 1.00 90.94 120 LYS A C 1
ATOM 924 O O . LYS A 1 120 ? -12.708 -4.369 9.395 1.00 90.94 120 LYS A O 1
#

Foldseek 3Di:
DDDDDDDPPPVVVVVVPPPPPPPPDPDQPCCAAPNHDFPDWDFFWFWFAQAPQWIWTQPDPVSPDIAIEGEPDRDRVDDGDPDRPDRQKTWTWTWGHHRPDDDDPDDRHIYIHTPDMDTD

Radius of gyration: 26.76 Å; chains: 1; bounding box: 70×29×82 Å

Organism: NCBI:txid2906456

pLDDT: mean 79.14, std 19.21, range [38.59, 97.12]

Sequence (120 aa):
MRLLRSGLSITFLLFLAITISCKKDPEPGINCGCNGAPYKHFENVDASHVGSGNYVIFETADTTSRVFAVACDADTTLAKSPKTTSRDYVLTGDLLTPCREFQTMMYQIERMSITTIRKK

Secondary structure (DSSP, 8-state):
-------SSSTTTSSTTSS-----PPPTTTTSGGGSPEEEEEEEEEEEEEETTEEEEESSTTS-SEEEEEESS--TTSPPPSSTT---EEEEEEEEPPP-----SS---EEEEEEEEEE-

=== Feature glossary ===
Legend for the data blocks above and below:

— What the protein is —

The amino-acid sequence is the protein's primary structure: the linear order of residues from the N-terminus to the C-terminus, written in one-letter code. Everything else here — the 3D coordinates, the secondary structure, the domain annotations — is ultimately a consequence of this string.

Functional annotations link the protein to curated databases. InterPro entries identify conserved domains and families by matching the sequence against member-database signatures (Pfam, PROSITE, CDD, …). Gene Ontology (GO) terms describe molecular function, biological process, and cellular component in a controlled vocabulary. CATH places the structure in a hierarchical fold classification (Class/Architecture/Topology/Homologous-superfamily). The organism is the source species.

— Where its atoms are —

Atomic coordinates in PDBx/mmCIF format — the same representation the Protein Data Bank distributes. Each line of the _atom_site loop places one backbone atom in Cartesian space (units: ångströms, origin: arbitrary).

The six renders are orthographic views along the three Cartesian axes in both directions. Representation (cartoon, sticks, or surface) and color scheme (sequence-rainbow or by-chain) vary across proteins so the training set covers all the common visualization conventions.

— Local backbone conformation —

Eight-state secondary structure (DSSP): H is the canonical α-helix, G the tighter 3₁₀-helix, I the wider π-helix; E/B are β-structure, T and S are turns and bends, and '-' is everything else. DSSP derives these from the pattern of main-chain N–H···O=C hydrogen bonds, not from the sequence.

Three-state secondary structure (P-SEA) collapses the eight DSSP classes into helix (a), strand (b), and coil (c). P-SEA assigns these from Cα geometry alone — distances and angles — without requiring backbone oxygens, so it works on any Cα trace.

φ (phi) and ψ (psi) are the two rotatable backbone dihedrals per residue: φ is the C(i-1)–N–Cα–C torsion, ψ is the N–Cα–C–N(i+1) torsion, both in degrees on (−180°, 180°]. α-helical residues cluster near (−60°, −45°); β-strand residues near (−120°, +130°). A Ramachandran plot is simply a scatter of (φ, ψ) for every residue.

— Global shape and packing —

The geometric summary reports three shape descriptors. Rg (radius of gyration) measures how spread out the Cα atoms are about their centre of mass; compact globular proteins have small Rg, elongated or unfolded ones large. Cα contacts (<8 Å, |i−j|>4) count long-range residue pairs in spatial proximity — high for tightly packed folds, near zero for rods or random coil. The bounding-box extents give the protein's footprint along x, y, z in Å.

SASA measures how much of the protein is reachable by solvent. It is computed by rolling a water-sized probe over the atomic surface and summing the exposed area (Å²). Per-residue SASA distinguishes core (buried, low SASA) from surface (exposed, high SASA) residues; total SASA is a whole-molecule size measure.

Plot images: a contact map (which residues are close in 3D, as an N×N binary image), a Ramachandran scatter (backbone torsion angles, revealing secondary-structure composition at a glance), and — for AlphaFold structures — a PAE heatmap (pairwise prediction confidence).

— Structural neighborhood —

A 3Di character summarizes, for each residue, the relative orientation of the Cα frame of its nearest spatial neighbor. Because it encodes fold topology rather than chemistry, 3Di alignments detect remote structural similarity that sequence alignment misses.

The Foldseek neighbor list gives the closest experimentally determined structures in the PDB, ranked by structural alignment. TM-score near 1 means near-identical fold; near 0.3 means only rough topology match. This is how one finds what a novel AlphaFold prediction most resembles in the solved-structure universe.

— Confidence and disorder —

For AlphaFold models, the B-factor field carries pLDDT — the model's own estimate of local accuracy on a 0–100 scale. Regions with pLDDT<50 should be treated as essentially unmodeled; they often correspond to intrinsically disordered segments.

Crystallographic B-factors measure how much each atom's electron density is smeared out, in Å². They rise in mobile loops and surface residues and fall in the buried interior. In AlphaFold models this column is repurposed to hold pLDDT instead.

Predicted Aligned Error (PAE) is an AlphaFold confidence matrix: entry (i, j) is the expected error in the position of residue j, in ångströms, when the prediction is superimposed on the true structure at residue i. Low PAE within a block of residues means that block is internally rigid and well-predicted; high PAE between two blocks means their relative placement is uncertain even if each block individually is confident.